Protein AF-A0A7S2QLD9-F1 (afdb_monomer_lite)

Secondary structure (DSSP, 8-state):
--SSSHHHHGGGSS--PPPPP-TT----------B-GGG--EEEEEETTEEEEE-BSPTT---S-----EEEEPPHHHHT-HHHHHHHHHHHHHHHHHHHHHHHHHHHTT----EEEETTEEEE-

Organism: NCBI:txid1333877

Foldseek 3Di:
DPDPPPVVVVVVPDPPDDPDDLPLQDDDWDWDQDAPPPPAWDWPDDDDQDTDTHGGDDPPDTGSDDDDKDWDFDDPVLLVDPVSLVVQQVVQVVVCVVCVVVCVSCVVNVHDWDWDRDSTTIMID

pLDDT: mean 83.85, std 14.93, range [40.28, 96.69]

Radius of gyration: 22.33 Å; chains: 1; bounding box: 55×43×58 Å

Sequence (125 aa):
AGLLDDGLARASGSSLRPPPGLSLVPRRLDLINESTGDAGPEQLLRGGNVDGWWLGMAAGISLPKALLQLKVGFPAAMLDSADDSVLAALHTRVVNVLLEQPTDMFATCGLSYKLGALSDGFSLS

Structure (mmCIF, N/CA/C/O backbone):
data_AF-A0A7S2QLD9-F1
#
_entry.id   AF-A0A7S2QLD9-F1
#
loop_
_atom_site.group_PDB
_atom_site.id
_atom_site.type_symbol
_atom_site.label_atom_id
_atom_site.label_alt_id
_atom_site.label_comp_id
_atom_site.label_asym_id
_atom_site.label_entity_id
_atom_site.label_seq_id
_atom_site.pdbx_PDB_ins_code
_atom_site.Cartn_x
_atom_site.Cartn_y
_atom_site.Cartn_z
_atom_site.occupancy
_atom_site.B_iso_or_equiv
_atom_site.auth_seq_id
_atom_site.auth_comp_id
_atom_site.auth_asym_id
_atom_site.auth_atom_id
_atom_site.pdbx_PDB_model_num
ATOM 1 N N . ALA A 1 1 ? 33.927 29.998 35.262 1.00 44.75 1 ALA A N 1
ATOM 2 C CA . ALA A 1 1 ? 34.260 28.826 34.430 1.00 44.75 1 ALA A CA 1
ATOM 3 C C . ALA A 1 1 ? 33.762 27.590 35.165 1.00 44.75 1 ALA A C 1
ATOM 5 O O . ALA A 1 1 ? 34.146 27.438 36.315 1.00 44.75 1 ALA A O 1
ATOM 6 N N . GLY A 1 2 ? 32.867 26.792 34.573 1.00 45.94 2 GLY A N 1
ATOM 7 C CA . GLY A 1 2 ? 32.408 25.539 35.197 1.00 45.94 2 GLY A CA 1
ATOM 8 C C . GLY A 1 2 ? 30.895 25.350 35.338 1.00 45.94 2 GLY A C 1
ATOM 9 O O . GLY A 1 2 ? 30.449 24.979 36.414 1.00 45.94 2 GLY A O 1
ATOM 10 N N . LEU A 1 3 ? 30.102 25.611 34.291 1.00 41.53 3 LEU A N 1
ATOM 11 C CA . LEU A 1 3 ? 28.688 25.181 34.270 1.00 41.53 3 LEU A CA 1
ATOM 12 C C . LEU A 1 3 ? 28.082 25.007 32.863 1.00 41.53 3 LEU A C 1
ATOM 14 O O . LEU A 1 3 ? 26.870 24.877 32.736 1.00 41.53 3 LEU A O 1
ATOM 18 N N . LEU A 1 4 ? 28.908 24.995 31.807 1.00 44.00 4 LEU A N 1
ATOM 19 C CA . LEU A 1 4 ? 28.458 24.806 30.417 1.00 44.00 4 LEU A CA 1
ATOM 20 C C . LEU A 1 4 ? 29.129 23.622 29.690 1.00 44.00 4 LEU A C 1
ATOM 22 O O . LEU A 1 4 ? 28.730 23.321 28.572 1.00 44.00 4 LEU A O 1
ATOM 26 N N . ASP A 1 5 ? 30.084 22.918 30.309 1.00 45.03 5 ASP A N 1
ATOM 27 C CA . ASP A 1 5 ? 30.853 21.854 29.628 1.00 45.03 5 ASP A CA 1
ATOM 28 C C . ASP A 1 5 ? 30.302 20.428 29.818 1.00 45.03 5 ASP A C 1
ATOM 30 O O . ASP A 1 5 ? 30.563 19.552 28.994 1.00 45.03 5 ASP A O 1
ATOM 34 N N . ASP A 1 6 ? 29.477 20.168 30.837 1.00 44.44 6 ASP A N 1
ATOM 35 C CA . ASP A 1 6 ? 29.042 18.791 31.145 1.00 44.44 6 ASP A CA 1
ATOM 36 C C . ASP A 1 6 ? 27.882 18.278 30.270 1.00 44.44 6 ASP A C 1
ATOM 38 O O . ASP A 1 6 ? 27.627 17.072 30.202 1.00 44.44 6 ASP A O 1
ATOM 42 N N . GLY A 1 7 ? 27.178 19.172 29.566 1.00 40.28 7 GLY A N 1
ATOM 43 C CA . GLY A 1 7 ? 26.066 18.805 28.681 1.00 40.28 7 GLY A CA 1
ATOM 44 C C . GLY A 1 7 ? 26.514 18.282 27.313 1.00 40.28 7 GLY A C 1
ATOM 45 O O . GLY A 1 7 ? 25.894 17.371 26.767 1.00 40.28 7 GLY A O 1
ATOM 46 N N . LEU A 1 8 ? 27.616 18.815 26.775 1.00 43.03 8 LEU A N 1
ATOM 47 C CA . LEU A 1 8 ? 28.143 18.439 25.457 1.00 43.03 8 LEU A CA 1
ATOM 48 C C . LEU A 1 8 ? 29.033 17.189 25.519 1.00 43.03 8 LEU A C 1
ATOM 50 O O . LEU A 1 8 ? 29.054 16.399 24.576 1.00 43.03 8 LEU A O 1
ATOM 54 N N . ALA A 1 9 ? 29.702 16.941 26.650 1.00 43.34 9 ALA A N 1
ATOM 55 C CA . ALA A 1 9 ? 30.556 15.767 26.828 1.00 43.34 9 ALA A CA 1
ATOM 56 C C . ALA A 1 9 ? 29.772 14.439 26.885 1.00 43.34 9 ALA A C 1
ATOM 58 O O . ALA A 1 9 ? 30.304 13.391 26.515 1.00 43.34 9 ALA A O 1
ATOM 59 N N . ARG A 1 10 ? 28.487 14.458 27.273 1.00 42.44 10 ARG A N 1
ATOM 60 C CA . ARG A 1 10 ? 27.636 13.250 27.323 1.00 42.44 10 ARG A CA 1
ATOM 61 C C . ARG A 1 10 ? 27.112 12.784 25.962 1.00 42.44 10 ARG A C 1
ATOM 63 O O . ARG A 1 10 ? 26.667 11.646 25.856 1.00 42.44 10 ARG A O 1
ATOM 70 N N . ALA A 1 11 ? 27.237 13.602 24.917 1.00 48.47 11 ALA A N 1
ATOM 71 C CA . ALA A 1 11 ? 26.936 13.205 23.540 1.00 48.47 11 ALA A CA 1
ATOM 72 C C . ALA A 1 11 ? 28.138 12.558 22.815 1.00 48.47 11 ALA A C 1
ATOM 74 O O . ALA A 1 11 ? 28.043 12.229 21.637 1.00 48.47 11 ALA A O 1
ATOM 75 N N . SER A 1 12 ? 29.269 12.352 23.503 1.00 51.06 12 SER A N 1
ATOM 76 C CA . SER A 1 12 ? 30.463 11.702 22.934 1.00 51.06 12 SER A CA 1
ATOM 77 C C . SER A 1 12 ? 30.461 10.167 23.057 1.00 51.06 12 SER A C 1
ATOM 79 O O . SER A 1 12 ? 31.364 9.503 22.554 1.00 51.06 12 SER A O 1
ATOM 81 N N . GLY A 1 13 ? 29.445 9.591 23.716 1.00 51.19 13 GLY A N 1
ATOM 82 C CA . GLY A 1 13 ? 29.429 8.194 24.174 1.00 51.19 13 GLY A CA 1
ATOM 83 C C . GLY A 1 13 ? 28.615 7.194 23.348 1.00 51.19 13 GLY A C 1
ATOM 84 O O . GLY A 1 13 ? 28.555 6.025 23.719 1.00 51.19 13 GLY A O 1
ATOM 85 N N . SER A 1 14 ? 28.006 7.594 22.232 1.00 56.09 14 SER A N 1
ATOM 86 C CA . SER A 1 14 ? 27.507 6.638 21.239 1.00 56.09 14 SER A CA 1
ATOM 87 C C . SER A 1 14 ? 28.182 6.943 19.917 1.00 56.09 14 SER A C 1
ATOM 89 O O . SER A 1 14 ? 27.841 7.926 19.262 1.00 56.09 14 SER A O 1
ATOM 91 N N . SER A 1 15 ? 29.155 6.122 19.527 1.00 61.66 15 SER A N 1
ATOM 92 C CA . SER A 1 15 ? 29.711 6.182 18.179 1.00 61.66 15 SER A CA 1
ATOM 93 C C . SER A 1 15 ? 28.548 6.191 17.188 1.00 61.66 15 SER A C 1
ATOM 95 O O . SER A 1 15 ? 27.749 5.246 17.192 1.00 61.66 15 SER A O 1
ATOM 97 N N . LEU A 1 16 ? 28.431 7.247 16.380 1.00 72.44 16 LEU A N 1
ATOM 98 C CA . LEU A 1 16 ? 27.524 7.248 15.239 1.00 72.44 16 LEU A CA 1
ATOM 99 C C . LEU A 1 16 ? 27.815 5.971 14.456 1.00 72.44 16 LEU A C 1
ATOM 101 O O . LEU A 1 16 ? 28.942 5.751 14.006 1.00 72.44 16 LEU A O 1
ATOM 105 N N . ARG A 1 17 ? 26.833 5.072 14.394 1.00 72.75 17 ARG A N 1
ATOM 106 C CA . ARG A 1 17 ? 26.997 3.852 13.615 1.00 72.75 17 ARG A CA 1
ATOM 107 C C . ARG A 1 17 ? 26.984 4.257 12.146 1.00 72.75 17 ARG A C 1
ATOM 109 O O . ARG A 1 17 ? 26.191 5.131 11.783 1.00 72.75 17 ARG A O 1
ATOM 116 N N . PRO A 1 18 ? 27.844 3.658 11.306 1.00 71.25 18 PRO A N 1
ATOM 117 C CA . PRO A 1 18 ? 27.723 3.857 9.875 1.00 71.25 18 PRO A CA 1
ATOM 118 C C . PRO A 1 18 ? 26.289 3.506 9.454 1.00 71.25 18 PRO A C 1
ATOM 120 O O . PRO A 1 18 ? 25.691 2.597 10.049 1.00 71.25 18 PRO A O 1
ATOM 123 N N . PRO A 1 19 ? 25.722 4.232 8.477 1.00 73.44 19 PRO A N 1
ATOM 124 C CA . PRO A 1 19 ? 24.384 3.939 8.000 1.00 73.44 19 PRO A CA 1
ATOM 125 C C . PRO A 1 19 ? 24.303 2.465 7.580 1.00 73.44 19 PRO A C 1
ATOM 127 O O . PRO A 1 19 ? 25.281 1.918 7.052 1.00 73.44 19 PRO A O 1
ATOM 130 N N . PRO A 1 20 ? 23.169 1.796 7.841 1.00 72.12 20 PRO A N 1
ATOM 131 C CA . PRO A 1 20 ? 22.982 0.421 7.411 1.00 72.12 20 PRO A CA 1
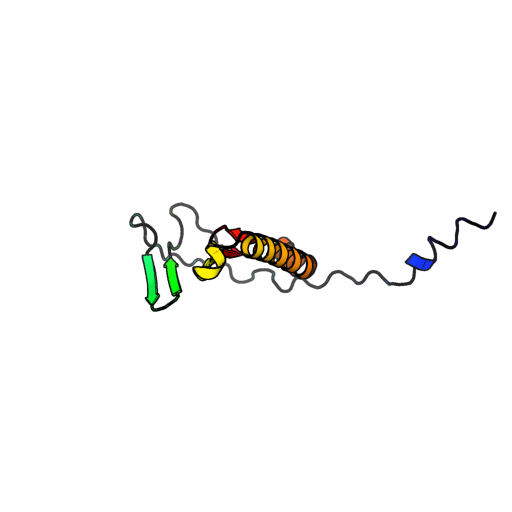ATOM 132 C C . PRO A 1 20 ? 23.138 0.327 5.888 1.00 72.12 20 PRO A C 1
ATOM 134 O O . PRO A 1 20 ? 22.812 1.259 5.152 1.00 72.12 20 PRO A O 1
ATOM 137 N N . GLY A 1 21 ? 23.662 -0.801 5.407 1.00 79.12 21 GLY A N 1
ATOM 138 C CA . GLY A 1 21 ? 23.825 -1.019 3.971 1.00 79.12 21 GLY A CA 1
ATOM 139 C C . GLY A 1 21 ? 22.482 -0.993 3.234 1.00 79.12 21 GLY A C 1
ATOM 140 O O . GLY A 1 21 ? 21.482 -1.491 3.746 1.00 79.12 21 GLY A O 1
ATOM 141 N N . LEU A 1 22 ? 22.474 -0.454 2.011 1.00 83.12 22 LEU A N 1
ATOM 142 C CA . LEU A 1 22 ? 21.286 -0.368 1.156 1.00 83.12 22 LEU A CA 1
ATOM 143 C C . LEU A 1 22 ? 20.963 -1.734 0.528 1.00 83.12 22 LEU A C 1
ATOM 145 O O . LEU A 1 22 ? 21.296 -2.012 -0.624 1.00 83.12 22 LEU A O 1
ATOM 149 N N . SER A 1 23 ? 20.339 -2.625 1.297 1.00 87.12 23 SER A N 1
ATOM 150 C CA . SER A 1 23 ? 20.032 -3.995 0.860 1.00 87.12 23 SER A CA 1
ATOM 151 C C . SER A 1 23 ? 18.895 -4.082 -0.164 1.00 87.12 23 SER A C 1
ATOM 153 O O . SER A 1 23 ? 18.781 -5.091 -0.857 1.00 87.12 23 SER A O 1
ATOM 155 N N . LEU A 1 24 ? 18.084 -3.026 -0.288 1.00 89.94 24 LEU A N 1
ATOM 156 C CA . LEU A 1 24 ? 16.878 -2.992 -1.121 1.00 89.94 24 LEU A CA 1
ATOM 157 C C . LEU A 1 24 ? 17.060 -2.289 -2.469 1.00 89.94 24 LEU A C 1
ATOM 159 O O . LEU A 1 24 ? 16.073 -2.042 -3.158 1.00 89.94 24 LEU A O 1
ATOM 163 N N . VAL A 1 25 ? 18.298 -1.975 -2.867 1.00 92.69 25 VAL A N 1
ATOM 164 C CA . VAL A 1 25 ? 18.566 -1.412 -4.199 1.00 92.69 25 VAL A CA 1
ATOM 165 C C . VAL A 1 25 ? 18.046 -2.384 -5.271 1.00 92.69 25 VAL A C 1
ATOM 167 O O . VAL A 1 25 ? 18.519 -3.527 -5.319 1.00 92.69 25 VAL A O 1
ATOM 170 N N . PRO A 1 26 ? 17.108 -1.965 -6.144 1.00 92.69 26 PRO A N 1
ATOM 171 C CA . PRO A 1 26 ? 16.576 -2.830 -7.189 1.00 92.69 26 PRO A CA 1
ATOM 172 C C . PRO A 1 26 ? 17.681 -3.294 -8.143 1.00 92.69 26 PRO A C 1
ATOM 174 O O . PRO A 1 26 ? 18.436 -2.485 -8.677 1.00 92.69 26 PRO A O 1
ATOM 177 N N . ARG A 1 27 ? 17.778 -4.610 -8.363 1.00 94.00 27 ARG A N 1
ATOM 178 C CA . ARG A 1 27 ? 18.776 -5.213 -9.273 1.00 94.00 27 ARG A CA 1
ATOM 179 C C . ARG A 1 27 ? 18.178 -5.789 -10.551 1.00 94.00 27 ARG A C 1
ATOM 181 O O . ARG A 1 27 ? 18.906 -6.029 -11.505 1.00 94.00 27 ARG A O 1
ATOM 188 N N . ARG A 1 28 ? 16.869 -6.043 -10.557 1.00 94.06 28 ARG A N 1
ATOM 189 C CA . ARG A 1 28 ? 16.131 -6.581 -11.702 1.00 94.06 28 ARG A CA 1
ATOM 190 C C . ARG A 1 28 ? 15.301 -5.458 -12.295 1.00 94.06 28 ARG A C 1
ATOM 192 O O . ARG A 1 28 ? 14.456 -4.908 -11.598 1.00 94.06 28 ARG A O 1
ATOM 199 N N . LEU A 1 29 ? 15.586 -5.118 -13.547 1.00 93.81 29 LEU A N 1
ATOM 200 C CA . LEU A 1 29 ? 14.957 -4.008 -14.269 1.00 93.81 29 LEU A CA 1
ATOM 201 C C . LEU A 1 29 ? 14.250 -4.485 -15.544 1.00 93.81 29 LEU A C 1
ATOM 203 O O . LEU A 1 29 ? 13.896 -3.673 -16.395 1.00 93.81 29 LEU A O 1
ATOM 207 N N . ASP A 1 30 ? 14.074 -5.801 -15.675 1.00 94.12 30 ASP A N 1
ATOM 208 C CA . ASP A 1 30 ? 13.346 -6.405 -16.780 1.00 94.12 30 ASP A CA 1
ATOM 209 C C . ASP A 1 30 ? 11.902 -5.898 -16.779 1.00 94.12 30 ASP A C 1
ATOM 211 O O . ASP A 1 30 ? 11.262 -5.781 -15.730 1.00 94.12 30 ASP A O 1
ATOM 215 N N . LEU A 1 31 ? 11.397 -5.588 -17.967 1.00 90.62 31 LEU A N 1
ATOM 216 C CA . LEU A 1 31 ? 10.061 -5.040 -18.139 1.00 90.62 31 LEU A CA 1
ATOM 217 C C . LEU A 1 31 ? 9.042 -6.166 -18.311 1.00 90.62 31 LEU A C 1
ATOM 219 O O . LEU A 1 31 ? 9.248 -7.088 -19.100 1.00 90.62 31 LEU A O 1
ATOM 223 N N . ILE A 1 32 ? 7.919 -6.048 -17.604 1.00 87.69 32 ILE A N 1
ATOM 224 C CA . ILE A 1 32 ? 6.719 -6.852 -17.844 1.00 87.69 32 ILE A CA 1
ATOM 225 C C . ILE A 1 32 ? 5.818 -6.022 -18.758 1.00 87.69 32 ILE A C 1
ATOM 227 O O . ILE A 1 32 ? 5.310 -4.983 -18.349 1.00 87.69 32 ILE A O 1
ATOM 231 N N . ASN A 1 33 ? 5.660 -6.460 -20.007 1.00 84.69 33 ASN A N 1
ATOM 232 C CA . ASN A 1 33 ? 4.950 -5.700 -21.047 1.00 84.69 33 ASN A CA 1
ATOM 233 C C . ASN A 1 33 ? 3.459 -6.059 -21.155 1.00 84.69 33 ASN A C 1
ATOM 235 O O . ASN A 1 33 ? 2.778 -5.614 -22.076 1.00 84.69 33 ASN A O 1
ATOM 239 N N . GLU A 1 34 ? 2.956 -6.880 -20.237 1.00 87.00 34 GLU A N 1
ATOM 240 C CA . GLU A 1 34 ? 1.542 -7.228 -20.149 1.00 87.00 34 GLU A CA 1
ATOM 241 C C . GLU A 1 34 ? 0.731 -5.981 -19.775 1.00 87.00 34 GLU A C 1
ATOM 243 O O . GLU A 1 34 ? 1.079 -5.236 -18.855 1.00 87.00 34 GLU A O 1
ATOM 248 N N . SER A 1 35 ? -0.350 -5.742 -20.509 1.00 83.25 35 SER A N 1
ATOM 249 C CA . SER A 1 35 ? -1.245 -4.606 -20.318 1.00 83.25 35 SER A CA 1
ATOM 250 C C . SER A 1 35 ? -2.662 -5.034 -20.658 1.00 83.25 35 SER A C 1
ATOM 252 O O . SER A 1 35 ? -2.863 -5.821 -21.584 1.00 83.25 35 SER A O 1
ATOM 254 N N . THR A 1 36 ? -3.639 -4.500 -19.932 1.00 83.38 36 THR A N 1
ATOM 255 C CA . THR A 1 36 ? -5.060 -4.688 -20.252 1.00 83.38 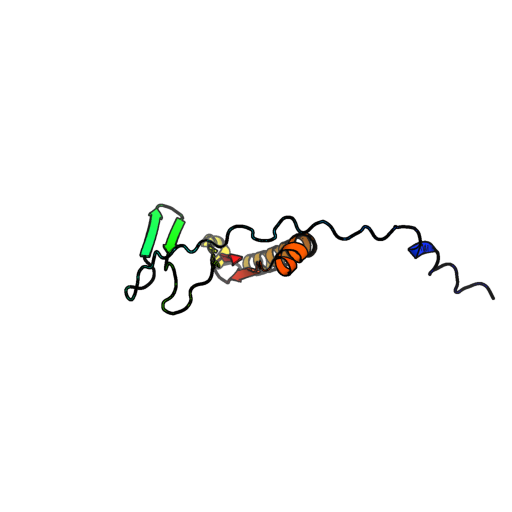36 THR A CA 1
ATOM 256 C C . THR A 1 36 ? -5.538 -3.721 -21.346 1.00 83.38 36 THR A C 1
ATOM 258 O O . THR A 1 36 ? -6.682 -3.801 -21.797 1.00 83.38 36 THR A O 1
ATOM 261 N N . GLY A 1 37 ? -4.654 -2.833 -21.824 1.00 77.62 37 GLY A N 1
ATOM 262 C CA . GLY A 1 37 ? -4.929 -1.884 -22.900 1.00 77.62 37 GLY A CA 1
ATOM 263 C C . GLY A 1 37 ? -5.994 -0.851 -22.522 1.00 77.62 37 GLY A C 1
ATOM 264 O O . GLY A 1 37 ? -6.086 -0.415 -21.375 1.00 77.62 37 GLY A O 1
ATOM 265 N N . ASP A 1 38 ? -6.823 -0.468 -23.495 1.00 79.19 38 ASP A N 1
ATOM 266 C CA . ASP A 1 38 ? -7.849 0.574 -23.324 1.00 79.19 38 ASP A CA 1
ATOM 267 C C . ASP A 1 38 ? -9.086 0.103 -22.537 1.00 79.19 38 ASP A C 1
ATOM 269 O O . ASP A 1 38 ? -9.963 0.905 -22.215 1.00 79.19 38 ASP A O 1
ATOM 273 N N . ALA A 1 39 ? -9.178 -1.191 -22.211 1.00 80.19 39 ALA A N 1
ATOM 274 C CA . ALA A 1 39 ? -10.315 -1.763 -21.489 1.00 80.19 39 ALA A CA 1
ATOM 275 C C . ALA A 1 39 ? -10.355 -1.368 -19.997 1.00 80.19 39 ALA A C 1
ATOM 277 O O . ALA A 1 39 ? -11.374 -1.573 -19.337 1.00 80.19 39 ALA A O 1
ATOM 278 N N . GLY A 1 40 ? -9.273 -0.780 -19.471 1.00 86.12 40 GLY A N 1
ATOM 279 C CA . GLY A 1 40 ? -9.123 -0.458 -18.052 1.00 86.12 40 GLY A CA 1
ATOM 280 C C . GLY A 1 40 ? -8.672 -1.661 -17.210 1.00 86.12 40 GLY A C 1
ATOM 281 O O . GLY A 1 40 ? -8.263 -2.679 -17.770 1.00 86.12 40 GLY A O 1
ATOM 282 N N . PRO A 1 41 ? -8.680 -1.554 -15.867 1.00 90.94 41 PRO A N 1
ATOM 283 C CA . PRO A 1 41 ? -8.204 -2.621 -14.991 1.00 90.94 41 PRO A CA 1
ATOM 284 C C . PRO A 1 41 ? -9.025 -3.911 -15.133 1.00 90.94 41 PRO A C 1
ATOM 286 O O . PRO A 1 41 ? -10.252 -3.891 -15.064 1.00 90.94 41 PRO A O 1
ATOM 289 N N . GLU A 1 42 ? -8.339 -5.040 -15.257 1.00 92.12 42 GLU A N 1
ATOM 290 C CA . GLU A 1 42 ? -8.908 -6.383 -15.237 1.00 92.12 42 GLU A CA 1
ATOM 291 C C . GLU A 1 42 ? -8.990 -6.908 -13.799 1.00 92.12 42 GLU A C 1
ATOM 293 O O . GLU A 1 42 ? -8.055 -6.765 -13.006 1.00 92.12 42 GLU A O 1
ATOM 298 N N . GLN A 1 43 ? -10.109 -7.539 -13.446 1.00 92.88 43 GLN A N 1
ATOM 299 C CA . GLN A 1 43 ? -10.260 -8.187 -12.147 1.00 92.88 43 GLN A CA 1
ATOM 300 C C . GLN A 1 43 ? -9.607 -9.575 -12.176 1.00 92.88 43 GLN A C 1
ATOM 302 O O . GLN A 1 43 ? -10.138 -10.500 -12.786 1.00 92.88 43 GLN A O 1
ATOM 307 N N . LEU A 1 44 ? -8.477 -9.734 -11.483 1.00 91.25 44 LEU A N 1
ATOM 308 C CA . LEU A 1 44 ? -7.751 -11.008 -11.406 1.00 91.25 44 LEU A CA 1
ATOM 309 C C . LEU A 1 44 ? -8.273 -11.921 -10.297 1.00 91.25 44 LEU A C 1
ATOM 311 O O . LEU A 1 44 ? -8.212 -13.144 -10.407 1.00 91.25 44 LEU A O 1
ATOM 315 N N . LEU A 1 45 ? -8.753 -11.329 -9.201 1.00 92.19 45 LEU A N 1
ATOM 316 C CA . LEU A 1 45 ? -9.228 -12.058 -8.031 1.00 92.19 45 LEU A CA 1
ATOM 317 C C . LEU A 1 45 ? -10.625 -11.579 -7.663 1.00 92.19 45 LEU A C 1
ATOM 319 O O . LEU A 1 45 ? -10.865 -10.380 -7.507 1.00 92.19 45 LEU A O 1
ATOM 323 N N . ARG A 1 46 ? -11.528 -12.545 -7.500 1.00 87.94 46 ARG A N 1
ATOM 324 C CA . ARG A 1 46 ? -12.890 -12.325 -7.030 1.00 87.94 46 ARG A CA 1
ATOM 325 C C . ARG A 1 46 ? -13.282 -13.465 -6.105 1.00 87.94 46 ARG A C 1
ATOM 327 O O . ARG A 1 46 ? -13.527 -14.580 -6.566 1.00 87.94 46 ARG A O 1
ATOM 334 N N . GLY A 1 47 ? -13.331 -13.208 -4.803 1.00 81.81 47 GLY A N 1
ATOM 335 C CA . GLY A 1 47 ? -13.750 -14.237 -3.859 1.00 81.81 47 GLY A CA 1
ATOM 336 C C . GLY A 1 47 ? -13.724 -13.803 -2.400 1.00 81.81 47 GLY A C 1
ATOM 337 O O . GLY A 1 47 ? -12.724 -13.297 -1.898 1.00 81.81 47 GLY A O 1
ATOM 338 N N . GLY A 1 48 ? -14.821 -14.082 -1.691 1.00 85.25 48 GLY A N 1
ATOM 339 C CA . GLY A 1 48 ? -14.928 -13.857 -0.250 1.00 85.25 48 GLY A CA 1
ATOM 340 C C . GLY A 1 48 ? -14.678 -12.400 0.133 1.00 85.25 48 GLY A C 1
ATOM 341 O O . GLY A 1 48 ? -15.446 -11.524 -0.244 1.00 85.25 48 GLY A O 1
ATOM 342 N N . ASN A 1 49 ? -13.601 -12.168 0.888 1.00 88.50 49 ASN A N 1
ATOM 343 C CA . ASN A 1 49 ? -13.246 -10.869 1.468 1.00 88.50 49 ASN A CA 1
ATOM 344 C C . ASN A 1 49 ? -12.138 -10.134 0.689 1.00 88.50 49 ASN A C 1
ATOM 346 O O . ASN A 1 49 ? -11.553 -9.191 1.220 1.00 88.50 49 ASN A O 1
ATOM 350 N N . VAL A 1 50 ? -11.785 -10.596 -0.517 1.00 93.06 50 VAL A N 1
ATOM 351 C CA 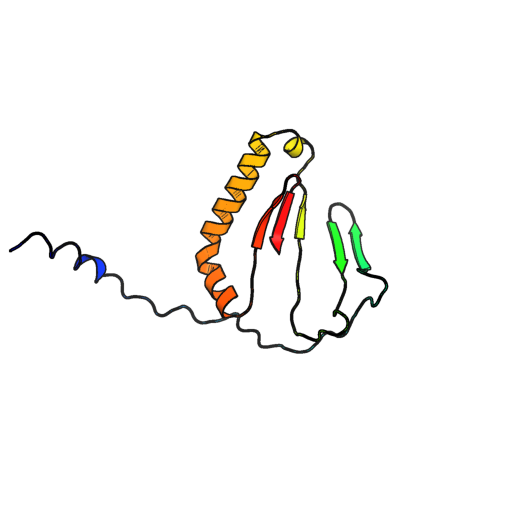. VAL A 1 50 ? -10.683 -10.034 -1.309 1.00 93.06 50 VAL A CA 1
ATOM 352 C C . VAL A 1 50 ? -11.107 -9.855 -2.761 1.00 93.06 50 VAL A C 1
ATOM 354 O O . VAL A 1 50 ? -11.525 -10.805 -3.425 1.00 93.06 50 VAL A O 1
ATOM 357 N N . ASP A 1 51 ? -10.903 -8.640 -3.260 1.00 94.56 51 ASP A N 1
ATOM 358 C CA . ASP A 1 51 ? -10.965 -8.306 -4.677 1.00 94.56 51 ASP A CA 1
ATOM 359 C C . ASP A 1 51 ? -9.598 -7.787 -5.129 1.00 94.56 51 ASP A C 1
ATOM 361 O O . ASP A 1 51 ? -8.953 -7.003 -4.428 1.00 94.56 51 ASP A O 1
ATOM 365 N N . GLY A 1 52 ? -9.146 -8.235 -6.299 1.00 95.19 52 GLY A N 1
ATOM 366 C CA . GLY A 1 52 ? -7.852 -7.864 -6.867 1.00 95.19 52 GLY A CA 1
ATOM 367 C C . GLY A 1 52 ? -7.999 -7.393 -8.304 1.00 95.19 52 GLY A C 1
ATOM 368 O O . GLY A 1 52 ? -8.606 -8.084 -9.121 1.00 95.19 52 GLY A O 1
ATOM 369 N N . TRP A 1 53 ? -7.415 -6.235 -8.600 1.00 94.88 53 TRP A N 1
ATOM 370 C CA . TRP A 1 53 ? -7.496 -5.571 -9.899 1.00 94.88 53 TRP A CA 1
ATOM 371 C C . TRP A 1 53 ? -6.098 -5.282 -10.438 1.00 94.88 53 TRP A C 1
ATOM 373 O O . TRP A 1 53 ? -5.192 -4.935 -9.679 1.00 94.88 53 TRP A O 1
ATOM 383 N N . TRP A 1 54 ? -5.933 -5.409 -11.749 1.00 92.81 54 TRP A N 1
ATOM 384 C CA . TRP A 1 54 ? -4.663 -5.254 -12.445 1.00 92.81 54 TRP A CA 1
ATOM 385 C C . TRP A 1 54 ? -4.834 -4.439 -13.718 1.00 92.81 54 TRP A C 1
ATOM 387 O O . TRP A 1 54 ? -5.723 -4.713 -14.509 1.00 92.81 54 TRP A O 1
ATOM 397 N N . LEU A 1 55 ? -3.971 -3.447 -13.930 1.00 90.88 55 LEU A N 1
ATOM 398 C CA . LEU A 1 55 ? -3.973 -2.627 -15.148 1.00 90.88 55 LEU A CA 1
ATOM 399 C C . LEU A 1 55 ? -2.825 -2.991 -16.107 1.00 90.88 55 LEU A C 1
ATOM 401 O O . LEU A 1 55 ? -2.920 -2.782 -17.313 1.00 90.88 55 LEU A O 1
ATOM 405 N N . GLY A 1 56 ? -1.730 -3.543 -15.586 1.00 89.12 56 GLY A N 1
ATOM 406 C CA . GLY A 1 56 ? -0.521 -3.752 -16.376 1.00 89.12 56 GLY A CA 1
ATOM 407 C C . GLY A 1 56 ? 0.241 -2.473 -16.689 1.00 89.12 56 GLY A C 1
ATOM 408 O O . GLY A 1 56 ? 0.053 -1.433 -16.052 1.00 89.12 56 GLY A O 1
ATOM 409 N N . MET A 1 57 ? 1.165 -2.576 -17.642 1.00 88.44 57 MET A N 1
ATOM 410 C CA . MET A 1 57 ? 1.993 -1.452 -18.068 1.00 88.44 57 MET A CA 1
ATOM 411 C C . MET A 1 57 ? 1.119 -0.369 -18.712 1.00 88.44 57 MET A C 1
ATOM 413 O O . MET A 1 57 ? 0.329 -0.649 -19.619 1.00 88.44 57 MET A O 1
ATOM 417 N N . ALA A 1 58 ? 1.272 0.874 -18.254 1.00 77.88 58 AL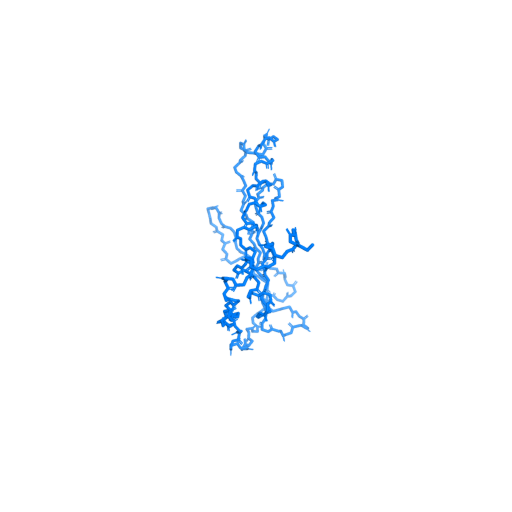A A N 1
ATOM 418 C CA . ALA A 1 58 ? 0.539 2.010 -18.797 1.00 77.88 58 ALA A CA 1
ATOM 419 C C . ALA A 1 58 ? 1.033 2.362 -20.210 1.00 77.88 58 ALA A C 1
ATOM 421 O O . ALA A 1 58 ? 2.236 2.371 -20.485 1.00 77.88 58 ALA A O 1
ATOM 422 N N . ALA A 1 59 ? 0.105 2.709 -21.104 1.00 74.19 59 ALA A N 1
ATOM 423 C CA . ALA A 1 59 ? 0.446 3.129 -22.457 1.00 74.19 59 ALA A CA 1
ATOM 424 C C . ALA A 1 59 ? 1.378 4.357 -22.433 1.00 74.19 59 ALA A C 1
ATOM 426 O O . ALA A 1 59 ? 1.078 5.378 -21.816 1.00 74.19 59 ALA A O 1
ATOM 427 N N . GLY A 1 60 ? 2.526 4.254 -23.107 1.00 76.06 60 GLY A N 1
ATOM 428 C CA . GLY A 1 60 ? 3.490 5.351 -23.239 1.00 76.06 60 GLY A CA 1
ATOM 429 C C . GLY A 1 60 ? 4.464 5.537 -22.069 1.00 76.06 60 GLY A C 1
ATOM 430 O O . GLY A 1 60 ? 5.334 6.401 -22.161 1.00 76.06 60 GLY A O 1
ATOM 431 N N . ILE A 1 61 ? 4.384 4.730 -21.003 1.00 79.19 61 ILE A N 1
ATOM 432 C CA . ILE A 1 61 ? 5.345 4.759 -19.889 1.00 79.19 61 ILE A CA 1
ATOM 433 C C . ILE A 1 61 ? 5.851 3.341 -19.637 1.00 79.19 61 ILE A C 1
ATOM 435 O O . ILE A 1 61 ? 5.128 2.513 -19.104 1.00 79.19 61 ILE A O 1
ATOM 439 N N . SER A 1 62 ? 7.113 3.076 -19.982 1.00 86.19 62 SER A N 1
ATOM 440 C CA . SER A 1 62 ? 7.751 1.771 -19.783 1.00 86.19 62 SER A CA 1
ATOM 441 C C . SER A 1 62 ? 8.857 1.873 -18.738 1.00 86.19 62 SER A C 1
ATOM 443 O O . SER A 1 62 ? 10.010 2.164 -19.060 1.00 86.19 62 SER A O 1
ATOM 445 N N . LEU A 1 63 ? 8.497 1.668 -17.471 1.00 90.50 63 LEU A N 1
ATOM 446 C CA . LEU A 1 63 ? 9.425 1.720 -16.341 1.00 90.50 63 LEU A CA 1
ATOM 447 C C . LEU A 1 63 ? 9.347 0.422 -15.530 1.00 90.50 63 LEU A C 1
ATOM 449 O O . LEU A 1 63 ? 8.253 -0.113 -15.366 1.00 90.50 63 LEU A O 1
ATOM 453 N N . PRO A 1 64 ? 10.461 -0.055 -14.943 1.00 92.19 64 PRO A N 1
ATOM 454 C CA . PRO A 1 64 ? 10.464 -1.191 -14.021 1.00 92.19 64 PRO A CA 1
ATOM 455 C C . PRO A 1 64 ? 9.942 -0.755 -12.641 1.00 92.19 64 PRO A C 1
ATOM 457 O O . PRO A 1 64 ? 10.643 -0.816 -11.632 1.00 92.19 64 PRO A O 1
ATOM 460 N N . LYS A 1 65 ? 8.723 -0.212 -12.616 1.00 92.19 65 LYS A N 1
ATOM 461 C CA . LYS A 1 65 ? 8.044 0.313 -11.434 1.00 92.19 65 LYS A CA 1
ATOM 462 C C . LYS A 1 65 ? 6.611 -0.195 -11.424 1.00 92.19 65 LYS A C 1
ATOM 464 O O . LYS A 1 65 ? 5.974 -0.279 -12.467 1.00 92.19 65 LYS A O 1
ATOM 469 N N . ALA A 1 66 ? 6.107 -0.473 -10.233 1.00 92.12 66 ALA A N 1
ATOM 470 C CA . ALA A 1 66 ? 4.716 -0.823 -10.010 1.00 92.12 66 ALA A CA 1
ATOM 471 C C . ALA A 1 66 ? 4.153 0.053 -8.892 1.00 92.12 66 ALA A C 1
ATOM 473 O O . ALA A 1 66 ? 4.884 0.455 -7.985 1.00 92.12 66 ALA A O 1
ATOM 474 N N . LEU A 1 67 ? 2.854 0.329 -8.968 1.00 92.75 67 LEU A N 1
ATOM 475 C CA . LEU A 1 67 ? 2.086 0.904 -7.875 1.00 92.75 67 LEU A CA 1
ATOM 476 C C . LEU A 1 67 ? 1.182 -0.196 -7.329 1.00 92.75 67 LEU A C 1
ATOM 478 O O . LEU A 1 67 ? 0.370 -0.753 -8.065 1.00 92.75 67 LEU A O 1
ATOM 482 N N . LEU A 1 68 ? 1.335 -0.507 -6.048 1.00 94.56 68 LEU A N 1
ATOM 483 C CA . LEU A 1 68 ? 0.438 -1.405 -5.337 1.00 94.56 68 LEU A CA 1
ATOM 484 C C . LEU A 1 68 ? -0.508 -0.540 -4.512 1.00 94.56 68 LEU A C 1
ATOM 486 O O . LEU A 1 68 ? -0.077 0.422 -3.893 1.00 94.56 68 LEU A O 1
ATOM 490 N N . GLN A 1 69 ? -1.800 -0.848 -4.529 1.00 95.81 69 GLN A N 1
ATOM 491 C CA . GLN A 1 69 ? -2.786 -0.159 -3.704 1.00 95.81 69 GLN A CA 1
ATOM 492 C C . GLN A 1 69 ? -3.653 -1.200 -3.018 1.00 95.81 69 GLN A C 1
ATOM 494 O O . GLN A 1 69 ? -4.262 -2.045 -3.671 1.00 95.81 69 GLN A O 1
ATOM 499 N N . LEU A 1 70 ? -3.702 -1.133 -1.695 1.00 96.25 70 LEU A N 1
ATOM 500 C CA . LEU A 1 70 ? -4.499 -2.008 -0.857 1.00 96.25 70 LEU A CA 1
ATOM 501 C C . LEU A 1 70 ? -5.439 -1.162 -0.007 1.00 96.25 70 LEU A C 1
ATOM 503 O O . LEU A 1 70 ? -5.022 -0.212 0.657 1.00 96.25 70 LEU A O 1
ATOM 507 N N . LYS A 1 71 ? -6.710 -1.556 0.009 1.00 95.81 71 LYS A N 1
ATOM 508 C CA . LYS A 1 71 ? -7.704 -1.051 0.947 1.00 95.81 71 LYS A CA 1
ATOM 509 C C . LYS A 1 71 ? -8.173 -2.195 1.832 1.00 95.81 71 LYS A C 1
ATOM 511 O O . LYS A 1 71 ? -8.656 -3.205 1.331 1.00 95.81 71 LYS A O 1
ATOM 516 N N . VAL A 1 72 ? -8.048 -2.019 3.140 1.00 94.69 72 VAL A N 1
ATOM 517 C CA . VAL A 1 72 ? -8.565 -2.956 4.141 1.00 94.69 72 VAL A CA 1
ATOM 518 C C . VAL A 1 72 ? -9.823 -2.344 4.731 1.00 94.69 72 VAL A C 1
ATOM 520 O O . VAL A 1 72 ? -9.731 -1.377 5.481 1.00 94.69 72 VAL A O 1
ATOM 523 N N . GLY A 1 73 ? -10.987 -2.866 4.349 1.00 93.00 73 GLY A N 1
ATOM 524 C CA . GLY A 1 73 ? -12.276 -2.336 4.791 1.00 93.00 73 GLY A CA 1
ATOM 525 C C . GLY A 1 73 ? -12.549 -2.590 6.274 1.00 93.00 73 GLY A C 1
ATOM 526 O O . GLY A 1 73 ? -12.170 -3.632 6.813 1.00 93.00 73 GLY A O 1
ATOM 527 N N . PHE A 1 74 ? -13.230 -1.650 6.924 1.00 92.62 74 PHE A N 1
ATOM 528 C CA . PHE A 1 74 ? -13.733 -1.837 8.283 1.00 92.62 74 PHE A CA 1
ATOM 529 C C . PHE A 1 74 ? -15.061 -2.604 8.304 1.00 92.62 74 PHE A C 1
ATOM 531 O O . PHE A 1 74 ? -15.858 -2.498 7.369 1.00 92.62 74 PHE A O 1
ATOM 538 N N . PRO A 1 75 ? -15.333 -3.373 9.373 1.00 89.69 75 PRO A N 1
ATOM 539 C CA . PRO A 1 75 ? -16.656 -3.943 9.585 1.00 89.69 75 PRO A CA 1
ATOM 540 C C . PRO A 1 75 ? -17.682 -2.828 9.832 1.00 89.69 75 PRO A C 1
ATOM 542 O O . PRO A 1 75 ? -17.354 -1.805 10.427 1.00 89.69 75 PRO A O 1
ATOM 545 N N . ALA A 1 76 ? -18.941 -3.053 9.440 1.00 87.44 76 ALA A N 1
ATOM 546 C CA . ALA A 1 76 ? -20.008 -2.048 9.534 1.00 87.44 76 ALA A CA 1
ATOM 547 C C . ALA A 1 76 ? -20.157 -1.438 10.940 1.00 87.44 76 ALA A C 1
ATOM 549 O O . ALA A 1 76 ? -20.310 -0.231 11.065 1.00 87.44 76 ALA A O 1
ATOM 550 N N . ALA A 1 77 ? -20.000 -2.249 11.992 1.00 86.75 77 ALA A N 1
ATOM 551 C CA . ALA A 1 77 ? -20.072 -1.793 13.383 1.00 86.75 77 ALA A CA 1
ATOM 552 C C . ALA A 1 77 ? -19.065 -0.679 13.729 1.00 86.75 77 ALA A C 1
ATOM 554 O O . ALA A 1 77 ? -19.330 0.133 14.606 1.00 86.75 77 ALA A O 1
ATOM 555 N N . MET A 1 78 ? -17.923 -0.637 13.039 1.00 84.56 78 MET A N 1
ATOM 556 C CA . MET A 1 78 ? -16.873 0.360 13.251 1.00 84.56 78 MET A CA 1
ATOM 557 C C . MET A 1 78 ? -17.168 1.680 12.519 1.00 84.56 78 MET A C 1
ATOM 559 O O . MET A 1 78 ? -16.658 2.727 12.903 1.00 84.56 78 MET A O 1
ATOM 563 N N . LEU A 1 79 ? -17.993 1.641 11.465 1.00 84.62 79 LEU A N 1
ATOM 564 C CA . LEU A 1 79 ? -18.367 2.822 10.676 1.00 84.62 79 LEU A CA 1
ATOM 565 C C . LEU A 1 79 ? -19.358 3.726 11.420 1.00 84.62 79 LEU A C 1
ATOM 567 O O . LEU A 1 79 ? -19.406 4.926 11.164 1.00 84.62 79 LEU A O 1
ATOM 5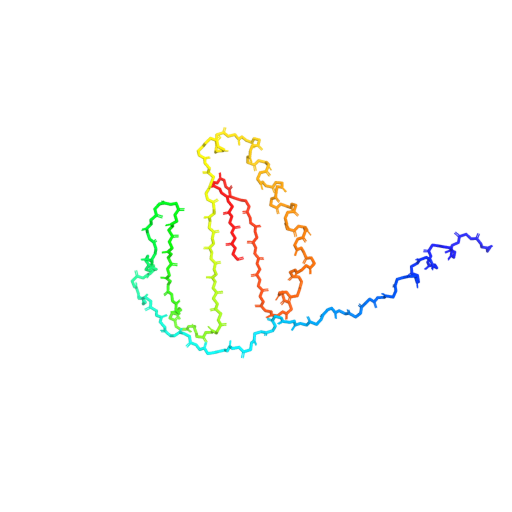71 N N . ASP A 1 80 ? -20.119 3.156 12.355 1.00 85.69 80 ASP A N 1
ATOM 572 C CA . ASP A 1 80 ? -21.149 3.865 13.120 1.00 85.69 80 ASP A CA 1
ATOM 573 C C . ASP A 1 80 ? -20.583 4.615 14.345 1.00 85.69 80 ASP A C 1
ATOM 575 O O . ASP A 1 80 ? -21.313 5.327 15.039 1.00 85.69 80 ASP A O 1
ATOM 579 N N . SER A 1 81 ? -19.281 4.476 14.620 1.00 85.62 81 SER A N 1
ATOM 580 C CA . SER A 1 81 ? -18.618 4.996 15.817 1.00 85.62 81 SER A CA 1
ATOM 581 C C . SER A 1 81 ? -17.550 6.038 15.475 1.00 85.62 81 SER A C 1
ATOM 583 O O . SER A 1 81 ? -16.545 5.767 14.808 1.00 85.62 81 SER A O 1
ATOM 585 N N . ALA A 1 82 ? -17.738 7.256 15.988 1.00 84.81 82 ALA A N 1
ATOM 586 C CA . ALA A 1 82 ? -16.735 8.315 15.882 1.00 84.81 82 ALA A CA 1
ATOM 587 C C . ALA A 1 82 ? -15.445 7.956 16.641 1.00 84.81 82 ALA A C 1
ATOM 589 O O . ALA A 1 82 ? -14.348 8.255 16.165 1.00 84.81 82 ALA A O 1
ATOM 590 N N . ASP A 1 83 ? -15.568 7.273 17.782 1.00 89.31 83 ASP A N 1
ATOM 591 C CA . ASP A 1 83 ? -14.429 6.860 18.604 1.00 89.31 83 ASP A CA 1
ATOM 592 C C . ASP A 1 83 ? -13.551 5.844 17.865 1.00 89.31 83 ASP A C 1
ATOM 594 O O . ASP A 1 83 ? -12.323 5.954 17.880 1.00 89.31 83 ASP A O 1
ATOM 598 N N . ASP A 1 84 ? -14.166 4.910 17.137 1.00 87.50 84 ASP A N 1
ATOM 599 C CA . ASP A 1 84 ? -13.428 3.917 16.356 1.00 87.50 84 ASP A CA 1
ATOM 600 C C . ASP A 1 84 ? -12.696 4.546 15.164 1.00 87.50 84 ASP A C 1
ATOM 602 O O . ASP A 1 84 ? -11.560 4.172 14.854 1.00 87.50 84 ASP A O 1
ATOM 606 N N . SER A 1 85 ? -13.298 5.558 14.534 1.00 84.75 85 SER A N 1
ATOM 607 C CA . SER A 1 85 ? -12.647 6.342 13.477 1.00 84.75 85 SER A CA 1
ATOM 608 C C . SER A 1 85 ? -11.411 7.084 14.001 1.00 84.75 85 SER A C 1
ATOM 610 O O . SER A 1 85 ? -10.356 7.100 13.357 1.00 84.75 85 SER A O 1
ATOM 612 N N . VAL A 1 86 ? -11.507 7.667 15.202 1.00 89.62 86 VAL A N 1
ATOM 613 C CA . VAL A 1 86 ? -10.370 8.313 15.873 1.00 89.62 86 VAL A CA 1
ATOM 614 C C . VAL A 1 86 ? -9.298 7.283 16.228 1.00 89.62 86 VAL A C 1
ATOM 616 O O . VAL A 1 86 ? -8.114 7.520 15.975 1.00 89.62 86 VAL A O 1
ATOM 619 N N . LEU A 1 87 ? -9.688 6.120 16.753 1.00 92.25 87 LEU A N 1
ATOM 620 C CA . LEU A 1 87 ? -8.760 5.042 17.086 1.00 92.25 87 LEU A CA 1
ATOM 621 C C . LEU A 1 87 ? -8.005 4.535 15.848 1.00 92.25 87 LEU A C 1
ATOM 623 O O . LEU A 1 87 ? -6.790 4.338 15.912 1.00 92.25 87 LEU A O 1
ATOM 627 N N . ALA A 1 88 ? -8.679 4.396 14.704 1.00 91.12 88 ALA A N 1
ATOM 628 C CA . ALA A 1 88 ? -8.051 4.031 13.436 1.00 91.12 88 ALA A CA 1
ATOM 629 C C . ALA A 1 88 ? -7.008 5.068 12.973 1.00 91.12 88 ALA A C 1
ATOM 631 O O . ALA A 1 88 ? -5.904 4.712 12.535 1.00 91.12 88 ALA A O 1
ATOM 632 N N . ALA A 1 89 ? -7.316 6.361 13.108 1.00 91.25 89 ALA A N 1
ATOM 633 C CA . ALA A 1 89 ? -6.378 7.435 12.790 1.00 91.25 89 ALA A CA 1
ATOM 634 C C . ALA A 1 89 ? -5.154 7.425 13.725 1.00 91.25 89 ALA A C 1
ATOM 636 O O . ALA A 1 89 ? -4.013 7.525 13.260 1.00 91.25 89 ALA A O 1
ATOM 637 N N . LEU A 1 90 ? -5.373 7.233 15.031 1.00 95.00 90 LEU A N 1
ATOM 638 C CA . LEU A 1 90 ? -4.300 7.105 16.021 1.00 95.00 90 LEU A CA 1
ATOM 639 C C . LEU A 1 90 ? -3.414 5.889 15.738 1.00 95.00 90 LEU A C 1
ATOM 641 O O . LEU A 1 90 ? -2.190 6.016 15.723 1.00 95.00 90 LEU A O 1
ATOM 645 N N . HIS A 1 91 ? -4.017 4.738 15.437 1.00 94.88 91 HIS A N 1
ATOM 646 C CA . HIS A 1 91 ? -3.298 3.523 15.066 1.00 94.88 91 HIS A CA 1
ATOM 647 C C . HIS A 1 91 ? -2.386 3.764 13.858 1.00 94.88 91 HIS A C 1
ATOM 649 O O . HIS A 1 91 ? -1.190 3.479 13.906 1.00 94.88 91 HIS A O 1
ATOM 655 N N . THR A 1 92 ? -2.919 4.382 12.802 1.00 94.75 92 THR A N 1
ATOM 656 C CA . THR A 1 92 ? -2.139 4.733 11.605 1.00 94.75 92 THR A CA 1
ATOM 657 C C . THR A 1 92 ? -0.958 5.642 11.942 1.00 94.75 92 THR A C 1
ATOM 659 O O . THR A 1 92 ? 0.140 5.468 11.410 1.00 94.75 92 THR A O 1
ATOM 662 N N . ARG A 1 93 ? -1.147 6.606 12.852 1.00 94.75 93 ARG A N 1
ATOM 663 C CA . ARG A 1 93 ? -0.067 7.502 13.276 1.00 94.75 93 ARG A CA 1
ATOM 664 C C . ARG A 1 93 ? 1.031 6.757 14.031 1.00 94.75 93 ARG A C 1
ATOM 666 O O . ARG A 1 93 ? 2.201 6.991 13.741 1.00 94.75 93 ARG A O 1
ATOM 673 N N . VAL A 1 94 ? 0.665 5.865 14.951 1.00 96.69 94 VAL A N 1
ATOM 674 C CA . VAL A 1 94 ? 1.623 5.040 15.704 1.00 96.69 94 VAL A CA 1
ATOM 675 C C . VAL A 1 94 ? 2.426 4.152 14.758 1.00 96.69 94 VAL A C 1
ATOM 677 O O . VAL A 1 94 ? 3.651 4.129 14.843 1.00 96.69 94 VAL A O 1
ATOM 680 N N . VAL A 1 95 ? 1.761 3.480 13.814 1.00 95.06 95 VAL A N 1
ATOM 681 C CA . VAL A 1 95 ? 2.437 2.621 12.833 1.00 95.06 95 VAL A CA 1
ATOM 682 C C . VAL A 1 95 ? 3.420 3.422 11.979 1.00 95.06 95 VAL A C 1
ATOM 684 O O . VAL A 1 95 ? 4.564 3.005 11.835 1.00 95.06 95 VAL A O 1
ATOM 687 N N . ASN A 1 96 ? 3.023 4.595 11.477 1.00 94.12 96 ASN A N 1
ATOM 688 C CA . ASN A 1 96 ? 3.915 5.444 10.682 1.00 94.12 96 ASN A CA 1
ATOM 689 C C . ASN A 1 96 ? 5.170 5.878 11.462 1.00 94.12 96 ASN A C 1
ATOM 691 O O . ASN A 1 96 ? 6.254 5.890 10.891 1.00 94.12 96 ASN A O 1
ATOM 695 N N . VAL A 1 97 ? 5.047 6.190 12.759 1.00 94.50 97 VAL A N 1
ATOM 696 C CA . VAL A 1 97 ? 6.203 6.537 13.613 1.00 94.50 97 VAL A CA 1
ATOM 697 C C . VAL A 1 97 ? 7.113 5.327 13.834 1.00 94.50 97 VAL A C 1
ATOM 699 O O . VAL A 1 97 ? 8.331 5.441 13.745 1.00 94.50 97 VAL A O 1
ATOM 702 N N . LEU A 1 98 ? 6.539 4.150 14.092 1.00 93.56 98 LEU A N 1
ATOM 703 C CA . LEU A 1 98 ? 7.319 2.923 14.281 1.00 93.56 98 LEU A CA 1
ATOM 704 C C . LEU A 1 98 ? 8.063 2.499 13.010 1.00 93.56 98 LEU A C 1
ATOM 706 O O . LEU A 1 98 ? 9.147 1.921 13.090 1.00 93.56 98 LEU A O 1
ATOM 710 N N . LEU A 1 99 ? 7.476 2.771 11.846 1.00 92.06 99 LEU A N 1
ATOM 711 C CA . LEU A 1 99 ? 8.034 2.397 10.554 1.00 92.06 99 LEU A CA 1
ATOM 712 C C . LEU A 1 99 ? 8.923 3.476 9.926 1.00 92.06 99 LEU A C 1
ATOM 714 O O . LEU A 1 99 ? 9.526 3.201 8.895 1.00 92.06 99 LEU A O 1
ATOM 718 N N . GLU A 1 100 ? 9.066 4.657 10.525 1.00 87.75 100 GLU A N 1
ATOM 719 C CA . GLU A 1 100 ? 9.865 5.762 9.973 1.00 87.75 100 GLU A CA 1
ATOM 720 C C . GLU A 1 100 ? 11.308 5.321 9.666 1.00 87.75 100 GLU A C 1
ATOM 722 O O . GLU A 1 100 ? 11.700 5.201 8.507 1.00 87.75 100 GLU A O 1
ATOM 727 N N . GLN A 1 101 ? 12.056 4.910 10.691 1.00 83.12 101 GLN A N 1
ATOM 728 C CA . GLN A 1 101 ? 13.448 4.488 10.532 1.00 83.12 101 GLN A CA 1
ATOM 729 C C . GLN A 1 101 ? 13.665 3.304 9.562 1.00 83.12 101 GLN A C 1
ATOM 731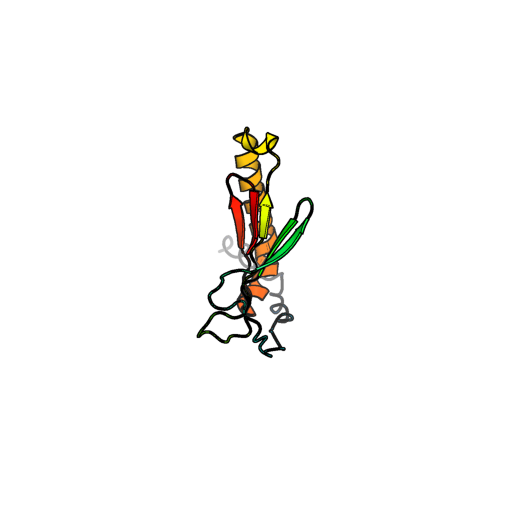 O O . GLN A 1 101 ? 14.579 3.374 8.735 1.00 83.12 101 GLN A O 1
ATOM 736 N N . PRO A 1 102 ? 12.896 2.193 9.611 1.00 82.38 102 PRO A N 1
ATOM 737 C CA . PRO A 1 102 ? 13.098 1.104 8.653 1.00 82.38 102 PRO A CA 1
ATOM 738 C C . PRO A 1 102 ? 12.739 1.497 7.212 1.00 82.38 102 PRO A C 1
ATOM 740 O O . PRO A 1 102 ? 13.226 0.860 6.275 1.00 82.38 102 PRO A O 1
ATOM 743 N N . THR A 1 103 ? 11.927 2.539 7.016 1.00 87.12 103 THR A N 1
ATOM 744 C CA . THR A 1 103 ? 11.471 2.972 5.686 1.00 87.12 103 THR A CA 1
ATOM 745 C C . THR A 1 103 ? 12.318 4.093 5.082 1.00 87.12 103 THR A C 1
ATOM 747 O O . THR A 1 103 ? 12.284 4.277 3.867 1.00 87.12 103 THR A O 1
ATOM 750 N N . ASP A 1 104 ? 13.204 4.734 5.847 1.00 86.06 104 ASP A N 1
ATOM 751 C CA . ASP A 1 104 ? 14.226 5.649 5.306 1.00 86.06 104 ASP A CA 1
ATOM 752 C C . ASP A 1 104 ? 15.105 4.978 4.233 1.00 86.06 104 ASP A C 1
ATOM 754 O O . ASP A 1 104 ? 15.453 5.562 3.196 1.00 86.06 104 ASP A O 1
ATOM 758 N N . MET A 1 105 ? 15.430 3.698 4.442 1.00 86.94 105 MET A N 1
ATOM 759 C CA . MET A 1 105 ? 16.165 2.904 3.457 1.00 86.94 105 MET A CA 1
ATOM 760 C C . MET A 1 105 ? 15.356 2.704 2.170 1.00 86.94 105 MET A C 1
ATOM 762 O O . MET A 1 105 ? 15.945 2.658 1.089 1.00 86.94 105 MET A O 1
ATOM 766 N N . PHE A 1 106 ? 14.026 2.607 2.261 1.00 89.50 106 PHE A N 1
ATOM 767 C CA . PHE A 1 106 ? 13.160 2.426 1.094 1.00 89.50 106 PHE A CA 1
ATOM 768 C C . PHE A 1 106 ? 13.268 3.656 0.201 1.00 89.50 106 PHE A C 1
ATOM 770 O O . PHE A 1 106 ? 13.593 3.515 -0.979 1.00 89.50 106 PHE A O 1
ATOM 777 N N . ALA A 1 107 ? 13.110 4.848 0.787 1.00 87.50 107 ALA A N 1
ATOM 778 C CA . ALA A 1 107 ? 13.195 6.113 0.063 1.00 87.50 107 ALA A CA 1
ATOM 779 C C . ALA A 1 107 ? 14.542 6.258 -0.661 1.00 87.50 107 ALA A C 1
ATOM 781 O O . ALA A 1 107 ? 14.587 6.608 -1.841 1.00 87.50 107 ALA A O 1
ATOM 782 N N . THR A 1 108 ? 15.636 5.885 0.009 1.00 88.62 108 THR A N 1
ATOM 783 C CA . THR A 1 108 ? 16.988 5.905 -0.575 1.00 88.62 108 THR A CA 1
ATOM 784 C C . THR A 1 108 ? 17.145 4.911 -1.736 1.00 88.62 108 THR A C 1
ATOM 786 O O . THR A 1 108 ? 17.904 5.158 -2.671 1.00 88.62 108 THR A O 1
ATOM 789 N N . CYS A 1 109 ? 16.406 3.798 -1.714 1.00 91.12 109 CYS A N 1
ATOM 790 C CA . CYS A 1 109 ? 16.401 2.779 -2.770 1.00 91.12 109 CYS A CA 1
ATOM 791 C C . CYS A 1 109 ? 15.347 3.033 -3.867 1.00 91.12 109 CYS A C 1
ATOM 793 O O . CYS A 1 109 ? 15.168 2.187 -4.743 1.00 91.12 109 CYS A O 1
ATOM 795 N N . GLY A 1 110 ? 14.648 4.174 -3.843 1.00 91.75 110 GLY A N 1
ATOM 796 C CA . GLY A 1 110 ? 13.599 4.502 -4.815 1.00 91.75 110 GLY A CA 1
ATOM 797 C C . GLY A 1 110 ? 12.272 3.767 -4.589 1.00 91.75 110 GLY A C 1
ATOM 798 O O . GLY A 1 110 ? 11.468 3.671 -5.516 1.00 91.75 110 GLY A O 1
ATOM 799 N N . LEU A 1 111 ? 12.051 3.254 -3.379 1.00 92.62 111 LEU A N 1
ATOM 800 C CA . LEU A 1 111 ? 10.810 2.633 -2.923 1.00 92.62 111 LEU A CA 1
ATOM 801 C C . LEU A 1 111 ? 10.082 3.597 -1.979 1.00 92.62 111 LEU A C 1
ATOM 803 O O . LEU A 1 111 ? 10.703 4.287 -1.174 1.00 92.62 111 LEU A O 1
ATOM 807 N N . SER A 1 112 ? 8.759 3.631 -2.044 1.00 92.62 112 SER A N 1
ATOM 808 C CA . SER A 1 112 ? 7.933 4.445 -1.152 1.00 92.62 112 SER A CA 1
ATOM 809 C C . SER A 1 112 ? 6.775 3.614 -0.637 1.00 92.62 112 SER A C 1
ATOM 811 O O . SER A 1 112 ? 6.248 2.793 -1.381 1.00 92.62 112 SER A O 1
ATOM 813 N N . TYR A 1 113 ? 6.373 3.862 0.606 1.00 91.75 113 TYR A N 1
ATOM 814 C CA . TYR A 1 113 ? 5.127 3.349 1.157 1.00 91.75 113 TYR A CA 1
ATOM 815 C C . TYR A 1 113 ? 4.348 4.507 1.788 1.00 91.75 113 TYR A C 1
ATOM 817 O O . TYR A 1 113 ? 4.929 5.516 2.202 1.00 91.75 113 TYR A O 1
ATOM 825 N N . LYS A 1 114 ? 3.034 4.356 1.886 1.00 93.25 114 LYS A N 1
ATOM 826 C CA . LYS A 1 114 ? 2.140 5.281 2.569 1.00 93.25 114 LYS A CA 1
ATOM 827 C C . LYS A 1 114 ? 1.001 4.501 3.203 1.00 93.25 114 LYS A C 1
ATOM 829 O O . LYS A 1 114 ? 0.276 3.792 2.513 1.00 93.25 114 LYS A O 1
ATOM 834 N N . LEU A 1 115 ? 0.819 4.685 4.508 1.00 94.94 115 LEU A N 1
ATOM 835 C CA . LEU A 1 115 ? -0.319 4.169 5.261 1.00 94.94 115 LEU A CA 1
ATOM 836 C C . LEU A 1 115 ? -1.239 5.323 5.676 1.00 94.94 115 LEU A C 1
ATOM 838 O O . LEU A 1 115 ? -0.783 6.323 6.239 1.00 94.94 115 LEU A O 1
ATOM 842 N N . GLY A 1 116 ? -2.536 5.171 5.423 1.00 94.62 116 GLY A N 1
ATOM 843 C CA . GLY A 1 116 ? -3.565 6.152 5.763 1.00 94.62 116 GLY A CA 1
ATOM 844 C C . GLY A 1 116 ? -4.819 5.502 6.338 1.00 94.62 116 GLY A C 1
ATOM 845 O O . GLY A 1 116 ? -5.189 4.403 5.929 1.00 94.62 116 GLY A O 1
ATOM 846 N N . ALA A 1 117 ? -5.504 6.206 7.235 1.00 93.00 117 ALA A N 1
ATOM 847 C CA . ALA A 1 117 ? -6.870 5.876 7.624 1.00 93.00 117 ALA A CA 1
ATOM 848 C C . ALA A 1 117 ? -7.856 6.557 6.663 1.00 93.00 117 ALA A C 1
ATOM 850 O O . ALA A 1 117 ? -7.702 7.735 6.337 1.00 93.00 117 ALA A O 1
ATOM 851 N N . LEU A 1 118 ? -8.850 5.803 6.211 1.00 90.75 118 LEU A N 1
ATOM 852 C CA . LEU A 1 118 ? -10.016 6.267 5.467 1.00 90.75 118 LEU A CA 1
ATOM 853 C C . LEU A 1 118 ? -11.244 6.192 6.382 1.00 90.75 118 LEU A C 1
ATOM 855 O O . LEU A 1 118 ? -11.202 5.569 7.441 1.00 90.75 118 LEU A O 1
ATOM 859 N N . SER A 1 119 ? -12.360 6.787 5.957 1.00 87.44 119 SER A N 1
ATOM 860 C CA . SER A 1 119 ? -13.629 6.682 6.691 1.00 87.44 119 SER A CA 1
ATOM 861 C C . SER A 1 119 ? -14.166 5.252 6.759 1.00 87.44 119 SER A C 1
ATOM 863 O O . SER A 1 119 ? -14.985 4.951 7.614 1.00 87.44 119 SER A O 1
ATOM 865 N N . ASP A 1 120 ? -13.731 4.378 5.850 1.00 89.88 120 ASP A N 1
ATOM 866 C CA . ASP A 1 120 ? -14.238 3.018 5.708 1.00 89.88 120 ASP A CA 1
ATOM 867 C C . ASP A 1 120 ? -13.153 1.934 5.728 1.00 89.88 120 ASP A C 1
ATOM 869 O O . ASP A 1 120 ? -13.403 0.793 5.333 1.00 89.88 120 ASP A O 1
ATOM 873 N N . GLY A 1 121 ? -11.942 2.270 6.174 1.00 92.94 121 GLY A N 1
ATOM 874 C CA . GLY A 1 121 ? -10.850 1.310 6.207 1.00 92.94 121 GLY A CA 1
ATOM 875 C C . GLY A 1 121 ? -9.465 1.908 6.398 1.00 92.94 121 GLY A C 1
ATOM 876 O O . GLY A 1 121 ? -9.287 3.099 6.642 1.00 92.94 121 GLY A O 1
ATOM 877 N N . PHE A 1 122 ? -8.456 1.067 6.200 1.00 95.62 122 PHE A N 1
ATOM 878 C CA . PHE A 1 122 ? -7.075 1.495 6.003 1.00 95.62 122 PHE A CA 1
ATOM 879 C C . PHE A 1 122 ? -6.713 1.481 4.519 1.00 95.62 122 PHE A C 1
ATOM 881 O O . PHE A 1 122 ? -7.185 0.642 3.754 1.00 95.62 122 PHE A O 1
ATOM 888 N N . SER A 1 123 ? -5.833 2.394 4.129 1.00 96.38 123 SER A N 1
ATOM 889 C CA . SER A 1 123 ? -5.214 2.464 2.807 1.00 96.38 123 SER A CA 1
ATOM 890 C C . SER A 1 123 ? -3.713 2.257 2.935 1.00 96.38 123 SER A C 1
ATOM 892 O O . SER A 1 123 ? -3.078 2.861 3.799 1.00 96.38 123 SER A O 1
ATOM 894 N N . LEU A 1 124 ? -3.158 1.414 2.074 1.00 96.25 124 LEU A N 1
ATOM 895 C CA . LEU A 1 124 ? -1.729 1.179 1.938 1.00 96.25 124 LEU A CA 1
ATOM 896 C C . LEU A 1 124 ? -1.359 1.300 0.459 1.00 96.25 124 LEU A C 1
ATOM 898 O O . LEU A 1 124 ? -2.005 0.679 -0.385 1.00 96.25 124 LEU A O 1
ATOM 902 N N . SER A 1 125 ? -0.332 2.085 0.152 1.00 94.00 125 SER A N 1
ATOM 903 C CA . SER A 1 125 ? 0.226 2.218 -1.200 1.00 94.00 125 SER A CA 1
ATOM 904 C C . SER A 1 125 ? 1.737 2.285 -1.196 1.00 94.00 125 SER A C 1
ATOM 906 O O . SER A 1 125 ? 2.230 2.981 -0.280 1.00 94.00 125 SER A O 1
#